Protein AF-A0A5R8MBC3-F1 (afdb_monomer_lite)

pLDDT: mean 91.67, std 9.75, range [39.19, 98.38]

Foldseek 3Di:
DVVVVVLVVCVVVVQWDADPPSQWIKGWDDDDPPGDPQQTKIKTKDFDADPVRDGFKMKIKIFRPNDDPPDPCRWVVNCVVVVQVVCCVVPPDDHWDWAADPPDRFTWTWDDDPQWIKIFGGDPDRGITIIMIGRNVVVVVVVD

Organism: NCBI:txid1882343

Structure (mmCIF, N/CA/C/O backbone):
data_AF-A0A5R8MBC3-F1
#
_entry.id   AF-A0A5R8MBC3-F1
#
loop_
_atom_site.group_PDB
_atom_site.id
_atom_site.type_symbol
_atom_site.label_atom_id
_atom_site.label_alt_id
_atom_site.label_comp_id
_atom_site.label_asym_id
_atom_site.label_entity_id
_atom_site.label_seq_id
_atom_site.pdbx_PDB_ins_code
_atom_site.Cartn_x
_atom_site.Cartn_y
_atom_site.Cartn_z
_atom_site.occupancy
_atom_site.B_iso_or_equiv
_atom_site.auth_seq_id
_atom_site.auth_comp_id
_atom_site.auth_asym_id
_atom_site.auth_atom_id
_atom_site.pdbx_PDB_model_num
ATOM 1 N N . MET A 1 1 ? -5.988 7.153 17.539 1.00 66.88 1 MET A N 1
ATOM 2 C CA . MET A 1 1 ? -4.612 7.537 17.950 1.00 66.88 1 MET A CA 1
ATOM 3 C C . MET A 1 1 ? -3.593 6.440 17.654 1.00 66.88 1 MET A C 1
ATOM 5 O O . MET A 1 1 ? -2.503 6.774 17.215 1.00 66.88 1 MET A O 1
ATOM 9 N N . GLU A 1 2 ? -3.948 5.157 17.798 1.00 89.81 2 GLU A N 1
ATOM 10 C CA . GLU A 1 2 ? -3.030 4.020 17.593 1.00 89.81 2 GLU A CA 1
ATOM 11 C C . GLU A 1 2 ? -2.313 3.999 16.234 1.00 89.81 2 GLU A C 1
ATOM 13 O O . GLU A 1 2 ? -1.104 3.792 16.204 1.00 89.81 2 GLU A O 1
ATOM 18 N N . PHE A 1 3 ? -3.008 4.290 15.126 1.00 92.06 3 PHE A N 1
ATOM 19 C CA . PHE A 1 3 ? -2.391 4.375 13.793 1.00 92.06 3 PHE A CA 1
ATOM 20 C C . PHE A 1 3 ? -1.219 5.367 13.750 1.00 92.06 3 PHE A C 1
ATOM 22 O O . PHE A 1 3 ? -0.113 5.012 13.345 1.00 92.06 3 PHE A O 1
ATOM 29 N N . PHE A 1 4 ? -1.438 6.602 14.210 1.00 91.62 4 PHE A N 1
ATOM 30 C CA . PHE A 1 4 ? -0.410 7.644 14.202 1.00 91.62 4 PHE A CA 1
ATOM 31 C C . PHE A 1 4 ? 0.749 7.296 15.139 1.00 91.62 4 PHE A C 1
ATOM 33 O O . PHE A 1 4 ? 1.906 7.466 14.765 1.00 91.62 4 PHE A O 1
ATOM 40 N N . SER A 1 5 ? 0.459 6.742 16.321 1.00 94.56 5 SER A N 1
ATOM 41 C CA . SER A 1 5 ? 1.489 6.272 17.254 1.00 94.56 5 SER A CA 1
ATOM 42 C C . SER A 1 5 ? 2.326 5.130 16.668 1.00 94.56 5 SER A C 1
ATOM 44 O O . SER A 1 5 ? 3.547 5.121 16.825 1.00 94.56 5 SER A O 1
ATOM 46 N N . ALA A 1 6 ? 1.698 4.190 15.956 1.00 95.44 6 ALA A N 1
ATOM 47 C CA . ALA A 1 6 ? 2.397 3.113 15.265 1.00 95.44 6 ALA A CA 1
ATOM 48 C C . ALA A 1 6 ? 3.301 3.661 14.149 1.00 95.44 6 ALA A C 1
ATOM 50 O O . ALA A 1 6 ? 4.479 3.311 14.090 1.00 95.44 6 ALA A O 1
ATOM 51 N N . CYS A 1 7 ? 2.790 4.576 13.320 1.00 95.56 7 CYS A N 1
ATOM 52 C CA . CYS A 1 7 ? 3.568 5.212 12.254 1.00 95.56 7 CYS A CA 1
ATOM 53 C C . CYS A 1 7 ? 4.750 6.017 12.808 1.00 95.56 7 CYS A C 1
ATOM 55 O O . CYS A 1 7 ? 5.855 5.925 12.280 1.00 95.56 7 CYS A O 1
ATOM 57 N N . TRP A 1 8 ? 4.548 6.740 13.912 1.00 94.94 8 TRP A N 1
ATOM 58 C CA . TRP A 1 8 ? 5.609 7.464 14.610 1.00 94.94 8 TRP A CA 1
ATOM 59 C C . TRP A 1 8 ? 6.721 6.528 15.091 1.00 94.94 8 TRP A C 1
ATOM 61 O O . TRP A 1 8 ? 7.897 6.774 14.831 1.00 94.94 8 TRP A O 1
ATOM 71 N N . LYS A 1 9 ? 6.362 5.406 15.726 1.00 97.50 9 LYS A N 1
ATOM 72 C CA . LYS A 1 9 ? 7.336 4.404 16.180 1.00 97.50 9 LYS A CA 1
ATOM 73 C C . LYS A 1 9 ? 8.127 3.807 15.013 1.00 97.50 9 LYS A C 1
ATOM 75 O O . LYS A 1 9 ? 9.345 3.687 15.102 1.00 97.50 9 LYS A O 1
ATOM 80 N N . LEU A 1 10 ? 7.455 3.466 13.913 1.00 97.06 10 LEU A N 1
ATOM 81 C CA . LEU A 1 10 ? 8.112 2.954 12.706 1.00 97.06 10 LEU A CA 1
ATOM 82 C C . LEU A 1 10 ? 9.042 4.000 12.076 1.00 97.06 10 LEU A C 1
ATOM 84 O O . LEU A 1 10 ? 10.103 3.651 11.558 1.00 97.06 10 LEU A O 1
ATOM 88 N N . ASN A 1 11 ? 8.671 5.280 12.133 1.00 96.94 11 ASN A N 1
ATOM 89 C CA . ASN A 1 11 ? 9.508 6.366 11.639 1.00 96.94 11 ASN A CA 1
ATOM 90 C C . ASN A 1 11 ? 10.765 6.554 12.498 1.00 96.94 11 ASN A C 1
ATOM 92 O O . ASN A 1 11 ? 11.855 6.667 11.944 1.00 96.94 11 ASN A O 1
ATOM 96 N N . GLN A 1 12 ? 10.648 6.480 13.829 1.00 97.31 12 GLN A N 1
ATOM 97 C CA . GLN A 1 12 ? 11.805 6.491 14.736 1.00 97.31 12 GLN A CA 1
ATOM 98 C C . GLN A 1 12 ? 12.773 5.325 14.481 1.00 97.31 12 GLN A C 1
ATOM 100 O O . GLN A 1 12 ? 13.972 5.457 14.704 1.00 97.31 12 GLN A O 1
ATOM 105 N N . GLN A 1 13 ? 12.265 4.192 13.990 1.00 97.62 13 GLN A N 1
ATOM 106 C CA . GLN A 1 13 ? 13.066 3.030 13.592 1.00 97.62 13 GLN A CA 1
ATOM 107 C C . GLN A 1 13 ? 13.667 3.153 12.181 1.00 97.62 13 GLN A C 1
ATOM 109 O O . GLN A 1 13 ? 14.365 2.245 11.737 1.00 97.62 13 GLN A O 1
ATOM 114 N N . GLY A 1 14 ? 13.378 4.235 11.449 1.00 96.19 14 GLY A N 1
ATOM 115 C CA . GLY A 1 14 ? 13.819 4.428 10.065 1.00 96.19 14 GLY A CA 1
ATOM 116 C C . GLY A 1 14 ? 13.117 3.525 9.045 1.00 96.19 14 GLY A C 1
ATOM 117 O O . GLY A 1 14 ? 13.537 3.475 7.892 1.00 96.19 14 GLY A O 1
ATOM 118 N N . LEU A 1 15 ? 12.054 2.815 9.441 1.00 96.62 15 LEU A N 1
ATOM 119 C CA . LEU A 1 15 ? 11.338 1.884 8.564 1.00 96.62 15 LEU A CA 1
ATOM 120 C C . LEU A 1 15 ? 10.383 2.606 7.617 1.00 96.62 15 LEU A C 1
ATOM 122 O O . LEU A 1 15 ? 10.192 2.172 6.487 1.00 96.62 15 LEU A O 1
ATOM 126 N N . VAL A 1 16 ? 9.789 3.710 8.066 1.00 97.44 16 VAL A N 1
ATOM 127 C CA . VAL A 1 16 ? 8.892 4.546 7.258 1.00 97.44 16 VAL A CA 1
ATOM 128 C C . VAL A 1 16 ? 9.291 6.012 7.354 1.00 97.44 16 VAL A C 1
ATOM 130 O O . VAL A 1 16 ? 10.066 6.416 8.219 1.00 97.44 16 VAL A O 1
ATOM 133 N N . SER A 1 17 ? 8.744 6.833 6.467 1.00 96.50 17 SER A N 1
ATOM 134 C CA . SER A 1 17 ? 8.969 8.279 6.423 1.00 96.50 17 SER A CA 1
ATOM 135 C C . SER A 1 17 ? 7.69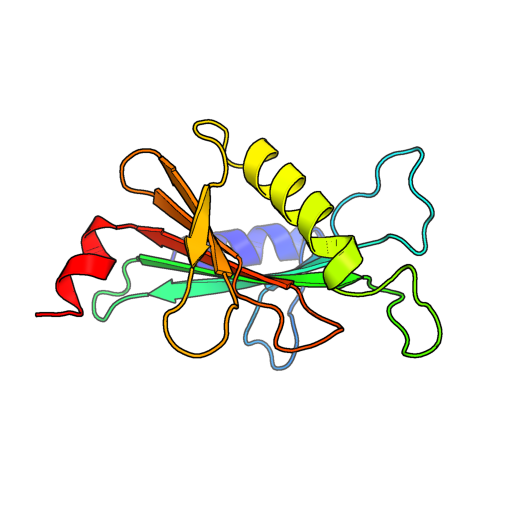6 9.005 5.999 1.00 96.50 17 SER A C 1
ATOM 137 O O . SER A 1 17 ? 6.707 8.364 5.648 1.00 96.50 17 SER A O 1
ATOM 139 N N . ASN A 1 18 ? 7.702 10.336 6.018 1.00 94.50 18 ASN A N 1
ATOM 140 C CA . ASN A 1 18 ? 6.572 11.101 5.499 1.00 94.50 18 ASN A CA 1
ATOM 141 C C . ASN A 1 18 ? 6.487 10.974 3.970 1.00 94.50 18 ASN A C 1
ATOM 143 O O . ASN A 1 18 ? 7.497 11.022 3.256 1.00 94.50 18 ASN A O 1
ATOM 147 N N . GLY A 1 19 ? 5.267 10.783 3.479 1.00 92.75 19 GLY A N 1
ATOM 148 C CA . GLY A 1 19 ? 4.923 10.875 2.069 1.00 92.75 19 GLY A CA 1
ATOM 149 C C . GLY A 1 19 ? 4.766 12.327 1.599 1.00 92.75 19 GLY A C 1
ATOM 150 O O . GLY A 1 19 ? 4.978 13.267 2.372 1.00 92.75 19 GLY A O 1
ATOM 151 N N . PRO A 1 20 ? 4.408 12.530 0.320 1.00 90.00 20 PRO A N 1
ATOM 152 C CA . PRO A 1 20 ? 4.171 13.857 -0.240 1.00 90.00 20 PRO A CA 1
ATOM 153 C C . PRO A 1 20 ? 3.162 14.658 0.591 1.00 90.00 20 PRO A C 1
ATOM 155 O O . PRO A 1 20 ? 2.173 14.106 1.068 1.00 90.00 20 PRO A O 1
ATOM 158 N N . GLN A 1 21 ? 3.441 15.952 0.776 1.00 86.88 21 GLN A N 1
ATOM 159 C CA . GLN A 1 21 ? 2.590 16.907 1.507 1.00 86.88 21 GLN A CA 1
ATOM 160 C C . GLN A 1 21 ? 2.241 16.503 2.958 1.00 86.88 21 GLN A C 1
ATOM 162 O O . GLN A 1 21 ? 1.381 17.118 3.575 1.00 86.88 21 GLN A O 1
ATOM 167 N N . ASN A 1 22 ? 2.938 15.512 3.535 1.00 80.31 22 ASN A N 1
ATOM 168 C CA . ASN A 1 22 ? 2.635 14.918 4.845 1.00 80.31 22 ASN A CA 1
ATOM 169 C C . ASN A 1 22 ? 1.219 14.315 4.959 1.00 80.31 22 ASN A C 1
ATOM 171 O O . ASN A 1 22 ? 0.710 14.141 6.064 1.00 80.31 22 ASN A O 1
ATOM 175 N N . GLU A 1 23 ? 0.595 13.957 3.835 1.00 89.00 23 GLU A N 1
ATOM 176 C CA . GLU A 1 23 ? -0.760 13.378 3.803 1.00 89.00 23 GLU A CA 1
ATOM 177 C C . GLU A 1 23 ? -0.761 11.846 3.905 1.00 89.00 23 GLU A C 1
ATOM 179 O O . GLU A 1 23 ? -1.798 11.215 4.094 1.00 89.00 23 GLU A O 1
ATOM 184 N N . SER A 1 24 ? 0.410 11.225 3.768 1.00 95.44 24 SER A N 1
ATOM 185 C CA . SER A 1 24 ? 0.575 9.773 3.775 1.00 95.44 24 SER A CA 1
ATOM 186 C C . SER A 1 24 ? 1.879 9.361 4.444 1.00 95.44 24 SER A C 1
ATOM 188 O O . SER A 1 24 ? 2.798 10.161 4.635 1.00 95.44 24 SER A O 1
ATOM 190 N N . VAL A 1 25 ? 1.968 8.079 4.778 1.00 97.69 25 VAL A N 1
ATOM 191 C CA . VAL A 1 25 ? 3.192 7.437 5.243 1.00 97.69 25 VAL A CA 1
ATOM 192 C C . VAL A 1 25 ? 3.834 6.710 4.072 1.00 97.69 25 VAL A C 1
ATOM 194 O O . VAL A 1 25 ? 3.177 5.947 3.368 1.00 97.69 25 VAL A O 1
ATOM 197 N N . LYS A 1 26 ? 5.127 6.946 3.868 1.00 98.00 26 LYS A N 1
ATOM 198 C CA . LYS A 1 26 ? 5.937 6.334 2.819 1.00 98.00 26 LYS A CA 1
ATOM 199 C C . LYS A 1 26 ? 6.740 5.164 3.368 1.00 98.00 26 LYS A C 1
ATOM 201 O O . LYS A 1 26 ? 7.554 5.333 4.279 1.00 98.00 26 LYS A O 1
ATOM 206 N N . TYR A 1 27 ? 6.574 4.009 2.741 1.00 97.38 27 TYR A N 1
ATOM 207 C CA . TYR A 1 27 ? 7.316 2.787 3.006 1.00 97.38 27 TYR A CA 1
ATOM 208 C C . TYR A 1 27 ? 7.974 2.276 1.721 1.00 97.38 27 TYR A C 1
ATOM 210 O O . TYR A 1 27 ? 7.317 2.156 0.690 1.00 97.38 27 TYR A O 1
ATOM 218 N N . LYS A 1 28 ? 9.273 1.975 1.770 1.00 95.62 28 LYS A N 1
ATOM 219 C CA . LYS A 1 28 ? 9.972 1.293 0.674 1.00 95.62 28 LYS A CA 1
ATOM 220 C C . LYS A 1 28 ? 9.841 -0.207 0.886 1.00 95.62 28 LYS A C 1
ATOM 222 O O . LYS A 1 28 ? 10.309 -0.719 1.903 1.00 95.62 28 LYS A O 1
ATOM 227 N N . LEU A 1 29 ? 9.181 -0.900 -0.038 1.00 93.50 29 LEU A N 1
ATOM 228 C CA . LEU A 1 29 ? 9.007 -2.342 0.080 1.00 93.50 29 LEU A CA 1
ATOM 229 C C . LEU A 1 29 ? 10.368 -3.037 -0.049 1.00 93.50 29 LEU A C 1
ATOM 231 O O . LEU A 1 29 ? 11.130 -2.703 -0.959 1.00 93.50 29 LEU A O 1
ATOM 235 N N . PRO A 1 30 ? 10.679 -4.016 0.819 1.00 88.81 30 PRO A N 1
ATOM 236 C CA . PRO A 1 30 ? 11.906 -4.784 0.700 1.00 88.81 30 PRO A CA 1
ATOM 237 C C . PRO A 1 30 ? 11.975 -5.491 -0.653 1.00 88.81 30 PRO A C 1
ATOM 239 O O . PRO A 1 30 ? 11.032 -6.181 -1.056 1.00 88.81 30 PRO A O 1
ATOM 242 N N . LEU A 1 31 ? 13.113 -5.352 -1.327 1.00 85.38 31 LEU A N 1
ATOM 243 C CA . LEU A 1 31 ? 13.416 -6.125 -2.522 1.00 85.38 31 LEU A CA 1
ATOM 244 C C . LEU A 1 31 ? 13.576 -7.603 -2.156 1.00 85.38 31 LEU A C 1
ATOM 246 O O . LEU A 1 31 ? 14.119 -7.952 -1.104 1.00 85.38 31 LEU A O 1
ATOM 250 N N . ARG A 1 32 ? 13.117 -8.490 -3.043 1.00 80.06 32 ARG A N 1
ATOM 251 C CA . ARG A 1 32 ? 13.538 -9.896 -2.973 1.00 80.06 32 ARG A CA 1
ATOM 252 C C . ARG A 1 32 ? 15.032 -9.954 -3.330 1.00 80.06 32 ARG A C 1
ATOM 254 O O . ARG A 1 32 ? 15.454 -9.131 -4.136 1.00 80.06 32 ARG A O 1
ATOM 261 N N . PRO A 1 33 ? 15.810 -10.914 -2.801 1.00 80.19 33 PRO A N 1
ATOM 262 C CA . PRO A 1 33 ? 17.245 -11.005 -3.095 1.00 80.19 33 PRO A CA 1
ATOM 263 C C . PRO A 1 33 ? 17.575 -10.998 -4.595 1.00 80.19 33 PRO A C 1
ATOM 265 O O . PRO A 1 33 ? 18.534 -10.364 -5.009 1.00 80.19 33 PRO A O 1
ATOM 268 N N . GLU A 1 34 ? 16.726 -11.643 -5.399 1.00 84.94 34 GLU A N 1
ATOM 269 C CA . GLU A 1 34 ? 16.883 -11.772 -6.855 1.00 84.94 34 GLU A CA 1
ATOM 270 C C . GLU A 1 34 ? 16.266 -10.605 -7.653 1.00 84.94 34 GLU A C 1
ATOM 272 O O . GLU A 1 34 ? 16.287 -10.610 -8.882 1.00 84.94 34 GLU A O 1
ATOM 277 N N . ALA A 1 35 ? 15.615 -9.646 -6.985 1.00 82.19 35 ALA A N 1
ATOM 278 C CA . ALA A 1 35 ? 14.905 -8.568 -7.663 1.00 82.19 35 ALA A CA 1
ATOM 279 C C . ALA A 1 35 ? 15.887 -7.457 -8.078 1.00 82.19 35 ALA A C 1
ATOM 281 O O . ALA A 1 35 ? 16.660 -6.994 -7.234 1.00 82.19 35 ALA A O 1
ATOM 282 N N . PRO A 1 36 ? 15.836 -6.975 -9.334 1.00 85.12 36 PRO A N 1
ATOM 283 C CA . PRO A 1 36 ? 16.646 -5.841 -9.764 1.00 85.12 36 PRO A CA 1
ATOM 284 C C . PRO A 1 36 ? 16.368 -4.599 -8.910 1.00 85.12 36 PRO A C 1
ATOM 286 O O . PRO A 1 36 ? 15.228 -4.365 -8.500 1.00 85.12 36 PRO A O 1
ATOM 289 N N . MET A 1 37 ? 17.383 -3.776 -8.650 1.00 82.44 37 MET A N 1
ATOM 290 C CA . MET A 1 37 ? 17.251 -2.624 -7.748 1.00 82.44 37 MET A CA 1
ATOM 291 C C . MET A 1 37 ? 16.258 -1.575 -8.274 1.00 82.44 37 MET A C 1
ATOM 293 O O . MET A 1 37 ? 15.546 -0.934 -7.505 1.00 82.44 37 MET A O 1
ATOM 297 N N . GLU A 1 38 ? 16.149 -1.449 -9.593 1.00 84.94 38 GLU A N 1
ATOM 298 C CA . GLU A 1 38 ? 15.181 -0.608 -10.296 1.00 84.94 38 GLU A CA 1
ATOM 299 C C . GLU A 1 38 ? 13.723 -1.047 -10.091 1.00 84.94 38 GLU A C 1
ATOM 301 O O . GLU A 1 38 ? 12.807 -0.251 -10.294 1.00 84.94 38 GLU A O 1
ATOM 306 N N . SER A 1 39 ? 13.498 -2.285 -9.643 1.00 88.00 39 SER A N 1
ATOM 307 C CA . SER A 1 39 ? 12.168 -2.797 -9.312 1.00 88.00 39 SER A CA 1
ATOM 308 C C . SER A 1 39 ? 11.722 -2.452 -7.885 1.00 88.00 39 SER A C 1
ATOM 310 O O . SER A 1 39 ? 10.690 -2.953 -7.439 1.00 88.00 39 SER A O 1
ATOM 312 N N . GLU A 1 40 ? 12.463 -1.596 -7.163 1.00 94.50 40 GLU A N 1
ATOM 313 C CA . GLU A 1 40 ? 12.053 -1.099 -5.844 1.00 94.50 40 GLU A CA 1
ATOM 314 C C . GLU A 1 40 ? 10.663 -0.459 -5.941 1.00 94.50 40 GLU A C 1
ATOM 316 O O . GLU A 1 40 ? 10.394 0.357 -6.824 1.00 94.50 40 GLU A O 1
ATOM 321 N N . ILE A 1 41 ? 9.774 -0.834 -5.023 1.00 96.69 41 ILE A N 1
ATOM 322 C CA . ILE A 1 41 ? 8.408 -0.320 -4.960 1.00 96.69 41 ILE A CA 1
ATOM 323 C C . ILE A 1 41 ? 8.294 0.592 -3.749 1.00 96.69 41 ILE A C 1
ATOM 325 O O . ILE A 1 41 ? 8.606 0.206 -2.620 1.00 96.69 41 ILE A O 1
ATOM 329 N N . THR A 1 42 ? 7.776 1.790 -3.980 1.00 97.50 42 THR A N 1
ATOM 330 C CA . THR A 1 42 ? 7.322 2.671 -2.913 1.00 97.50 42 THR A CA 1
ATOM 331 C C . THR A 1 42 ? 5.829 2.452 -2.679 1.00 97.50 42 THR A C 1
ATOM 333 O O . THR A 1 42 ? 5.030 2.459 -3.615 1.00 97.50 42 THR A O 1
ATOM 336 N N . LEU A 1 43 ? 5.463 2.270 -1.411 1.00 98.12 43 LEU A N 1
ATOM 337 C CA . LEU A 1 43 ? 4.096 2.279 -0.908 1.00 98.12 43 LEU A CA 1
ATOM 338 C C . LEU A 1 43 ? 3.840 3.596 -0.169 1.00 98.12 43 LEU A C 1
ATOM 340 O O . LEU A 1 43 ? 4.562 3.935 0.769 1.00 98.12 43 LEU A O 1
ATOM 344 N N . LEU A 1 44 ? 2.777 4.300 -0.546 1.00 98.25 44 LEU A N 1
ATOM 345 C CA . LEU A 1 44 ? 2.155 5.332 0.278 1.00 98.25 44 LEU A CA 1
ATOM 346 C C . LEU A 1 44 ? 0.877 4.778 0.897 1.00 98.25 44 LEU A C 1
ATOM 348 O O . LEU A 1 44 ? 0.076 4.167 0.192 1.00 98.25 44 LEU A O 1
ATOM 352 N N . PHE A 1 45 ? 0.669 5.007 2.191 1.00 97.88 45 PHE A N 1
ATOM 353 C CA . PHE A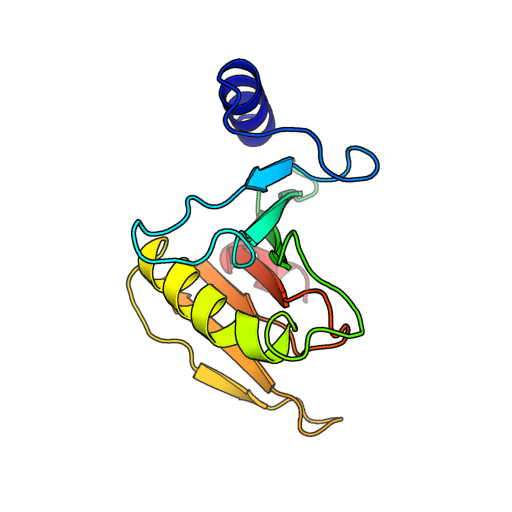 1 45 ? -0.563 4.611 2.864 1.00 97.88 45 PHE A CA 1
ATOM 354 C C . PHE A 1 45 ? -1.086 5.683 3.818 1.00 97.88 45 PHE A C 1
ATOM 356 O O . PHE A 1 45 ? -0.313 6.400 4.457 1.00 97.88 45 PHE A O 1
ATOM 363 N N . ALA A 1 46 ? -2.408 5.778 3.921 1.00 96.56 46 ALA A N 1
ATOM 364 C CA . ALA A 1 46 ? -3.098 6.690 4.825 1.00 96.56 46 ALA A CA 1
ATOM 365 C C . ALA A 1 46 ? -4.334 6.008 5.418 1.00 96.56 46 ALA A C 1
ATOM 367 O O . ALA A 1 46 ? -5.082 5.341 4.704 1.00 96.56 46 ALA A O 1
ATOM 368 N N . GLY A 1 47 ? -4.544 6.158 6.728 1.00 95.06 47 GLY A N 1
ATOM 369 C CA . GLY A 1 47 ? -5.736 5.633 7.388 1.00 95.06 47 GLY A CA 1
ATOM 370 C C . GLY A 1 47 ? -6.963 6.506 7.131 1.00 95.06 47 GLY A C 1
ATOM 371 O O . GLY A 1 47 ? -6.878 7.730 7.200 1.00 95.06 47 GLY A O 1
ATOM 372 N N . ASN A 1 48 ? -8.106 5.876 6.873 1.00 94.38 48 ASN A N 1
ATOM 373 C CA . ASN A 1 48 ? -9.405 6.538 6.823 1.00 94.38 48 ASN A CA 1
ATOM 374 C C . ASN A 1 48 ? -10.086 6.412 8.186 1.00 94.38 48 ASN A C 1
ATOM 376 O O . ASN A 1 48 ? -10.104 5.326 8.768 1.00 94.38 48 ASN A O 1
ATOM 380 N N . PHE A 1 49 ? -10.650 7.512 8.681 1.00 93.12 49 PHE A N 1
ATOM 381 C CA . PHE A 1 49 ? -11.312 7.567 9.979 1.00 93.12 49 PHE A CA 1
ATOM 382 C C . PHE A 1 49 ? -12.715 8.148 9.828 1.00 93.12 49 PHE A C 1
ATOM 384 O O . PHE A 1 49 ? -12.895 9.126 9.105 1.00 93.12 49 PHE A O 1
ATOM 391 N N . ASN A 1 50 ? -13.687 7.564 10.524 1.00 91.31 50 ASN A N 1
ATOM 392 C CA . ASN A 1 50 ? -15.036 8.119 10.599 1.00 91.31 50 ASN A CA 1
ATOM 393 C C . ASN A 1 50 ? -15.098 9.320 11.568 1.00 91.31 50 ASN A C 1
ATOM 395 O O . ASN A 1 50 ? -14.108 9.691 12.207 1.00 91.31 50 ASN A O 1
ATOM 399 N N . ASN A 1 51 ? -16.290 9.902 11.722 1.00 90.94 51 ASN A N 1
ATOM 400 C CA . ASN A 1 51 ? -16.533 11.044 12.615 1.00 90.94 51 ASN A CA 1
ATOM 401 C C . ASN A 1 51 ? -16.203 10.749 14.091 1.00 90.94 51 ASN A C 1
ATOM 403 O O . ASN A 1 51 ? -15.826 11.651 14.839 1.00 90.94 51 ASN A O 1
ATOM 407 N N . GLU A 1 52 ? -16.280 9.482 14.501 1.00 91.75 52 GLU A N 1
ATOM 408 C CA . GLU A 1 52 ? -15.923 9.007 15.843 1.00 91.75 52 GLU A CA 1
ATOM 409 C C . GLU A 1 52 ? -14.420 8.713 15.994 1.00 91.75 52 GLU A C 1
ATOM 411 O O . GLU A 1 52 ? -13.965 8.266 17.047 1.00 91.75 52 GLU A O 1
ATOM 416 N N . LYS A 1 53 ? -13.620 8.998 14.958 1.00 91.12 53 LYS A N 1
ATOM 417 C CA . LYS A 1 53 ? -12.172 8.745 14.888 1.00 91.12 53 LYS A CA 1
ATOM 418 C C . LYS A 1 53 ? -11.806 7.257 14.943 1.00 91.12 53 LYS A C 1
ATOM 420 O O . LYS A 1 53 ? -10.668 6.915 15.284 1.00 91.12 53 LYS A O 1
ATOM 425 N N . ILE A 1 54 ? -12.737 6.380 14.577 1.00 91.44 54 ILE A N 1
ATOM 426 C CA . ILE A 1 54 ? -12.498 4.951 14.374 1.00 91.44 54 ILE A CA 1
ATOM 427 C C . ILE A 1 54 ? -11.905 4.767 12.982 1.00 91.44 54 ILE A C 1
ATOM 429 O O . ILE A 1 54 ? -12.409 5.332 12.014 1.00 91.44 54 ILE A O 1
ATOM 433 N N . MET A 1 55 ? -10.830 3.984 12.879 1.00 93.19 55 MET A N 1
ATOM 434 C CA . MET A 1 55 ? -10.223 3.662 11.589 1.00 93.19 55 MET A CA 1
ATOM 435 C C . MET A 1 55 ? -11.118 2.673 10.838 1.00 93.19 55 MET A C 1
ATOM 437 O O . MET A 1 55 ? -11.280 1.536 11.276 1.00 93.19 55 MET A O 1
ATOM 441 N N . THR A 1 56 ? -11.693 3.102 9.720 1.00 95.06 56 THR A N 1
ATOM 442 C CA . THR A 1 56 ? -12.642 2.311 8.917 1.00 95.06 56 THR A CA 1
ATOM 443 C C . THR A 1 56 ? -12.015 1.741 7.652 1.00 95.06 56 THR A C 1
ATOM 445 O O . THR A 1 56 ? -12.581 0.853 7.016 1.00 95.06 56 THR A O 1
ATOM 448 N N . GLY A 1 57 ? -10.825 2.214 7.292 1.00 95.88 57 GLY A N 1
ATOM 449 C CA . GLY A 1 57 ? -10.122 1.747 6.113 1.00 95.88 57 GLY A CA 1
ATOM 450 C C . GLY A 1 57 ? -8.737 2.353 5.966 1.00 95.88 57 GLY A C 1
ATOM 451 O O . GLY A 1 57 ? -8.225 3.033 6.858 1.00 95.88 57 GLY A O 1
ATOM 452 N N . MET A 1 58 ? -8.120 2.077 4.827 1.00 96.56 58 MET A N 1
ATOM 453 C CA . MET A 1 58 ? -6.810 2.579 4.454 1.00 96.56 58 MET A CA 1
ATOM 454 C C . MET A 1 58 ? -6.720 2.726 2.939 1.00 96.56 58 MET A C 1
ATOM 456 O O . MET A 1 58 ? -7.018 1.782 2.203 1.00 96.56 58 MET A O 1
ATOM 460 N N . ASP A 1 59 ? -6.263 3.883 2.476 1.00 97.75 59 ASP A N 1
ATOM 461 C CA . ASP A 1 59 ? -5.916 4.101 1.076 1.00 97.75 59 ASP A CA 1
ATOM 462 C C . ASP A 1 59 ? -4.430 3.793 0.867 1.00 97.75 59 ASP A C 1
ATOM 464 O O . ASP A 1 59 ? -3.582 4.200 1.664 1.00 97.75 59 ASP A O 1
ATOM 468 N N . LEU A 1 60 ? -4.125 3.066 -0.208 1.00 98.38 60 LEU A N 1
ATOM 469 C CA . LEU A 1 60 ? -2.788 2.614 -0.579 1.00 98.38 60 LEU A CA 1
ATOM 470 C C . LEU A 1 60 ? -2.457 3.057 -2.008 1.00 98.38 60 LEU A C 1
ATOM 472 O O . LEU A 1 60 ? -3.287 2.953 -2.915 1.00 98.38 60 LEU A O 1
ATOM 476 N N . GLN A 1 61 ? -1.216 3.476 -2.232 1.00 98.31 61 GLN A N 1
ATOM 477 C CA . GLN A 1 61 ? -0.673 3.751 -3.559 1.00 98.31 61 GLN A CA 1
ATOM 478 C C . GLN A 1 61 ? 0.678 3.068 -3.715 1.00 98.31 61 GLN A C 1
ATOM 480 O O . GLN A 1 61 ? 1.586 3.299 -2.920 1.00 98.31 61 GLN A O 1
ATOM 485 N N . PHE A 1 62 ? 0.814 2.251 -4.753 1.00 98.25 62 PHE A N 1
ATOM 486 C CA . PHE A 1 62 ? 2.053 1.562 -5.092 1.00 98.25 62 PHE A CA 1
ATOM 487 C C . PHE A 1 62 ? 2.598 2.108 -6.405 1.00 98.25 62 PHE A C 1
ATOM 489 O O . PHE A 1 62 ? 1.845 2.258 -7.367 1.00 98.25 62 PHE A O 1
ATOM 496 N N . PHE A 1 63 ? 3.900 2.356 -6.465 1.00 97.44 63 PHE A N 1
ATOM 497 C CA . PHE A 1 63 ? 4.590 2.721 -7.701 1.00 97.44 63 PHE A CA 1
ATOM 498 C C . PHE A 1 63 ? 6.048 2.269 -7.654 1.00 97.44 63 PHE A C 1
ATOM 500 O O . PHE A 1 63 ? 6.644 2.163 -6.579 1.00 97.44 63 PHE A O 1
ATOM 507 N N . TYR A 1 64 ? 6.636 2.012 -8.821 1.00 96.75 64 TYR A N 1
ATOM 508 C CA . TYR A 1 64 ? 8.071 1.760 -8.915 1.00 96.75 64 TYR A CA 1
ATOM 509 C C . TYR A 1 64 ? 8.845 3.036 -8.579 1.00 96.75 64 TYR A C 1
ATOM 511 O O . TYR A 1 64 ? 8.582 4.091 -9.155 1.00 96.75 64 TYR A O 1
ATOM 519 N N . THR A 1 65 ? 9.823 2.954 -7.676 1.00 94.44 65 THR A N 1
ATOM 520 C CA . THR A 1 65 ? 10.657 4.104 -7.295 1.00 94.44 65 THR A CA 1
ATOM 521 C C . THR A 1 65 ? 11.413 4.659 -8.504 1.00 94.44 65 THR A C 1
ATOM 523 O O . THR A 1 65 ? 11.542 5.872 -8.644 1.00 94.44 65 THR A O 1
ATOM 526 N N . ALA A 1 66 ? 11.878 3.782 -9.400 1.00 93.44 66 ALA A N 1
ATOM 527 C CA . ALA A 1 66 ? 12.593 4.153 -10.620 1.00 93.44 66 ALA A CA 1
ATOM 528 C C . ALA A 1 66 ? 11.667 4.369 -11.836 1.00 93.44 66 ALA A C 1
ATOM 530 O O . ALA A 1 66 ? 12.122 4.286 -12.979 1.00 93.44 66 ALA A O 1
ATOM 531 N N . TRP A 1 67 ? 10.368 4.616 -11.616 1.00 94.31 67 TRP A N 1
ATOM 532 C CA . TRP A 1 67 ? 9.420 4.865 -12.702 1.00 94.31 67 TRP A CA 1
ATOM 533 C C . TRP A 1 67 ? 9.892 6.001 -13.626 1.00 94.31 67 TRP A C 1
ATOM 535 O O . TRP A 1 67 ? 10.400 7.032 -13.182 1.00 94.31 67 TRP A O 1
ATOM 545 N N . SER A 1 68 ? 9.677 5.822 -14.931 1.00 91.25 68 SER A N 1
ATOM 546 C CA . SER A 1 68 ? 9.918 6.836 -15.958 1.00 91.25 68 SER A CA 1
ATOM 547 C C . SER A 1 68 ? 9.054 6.566 -17.189 1.00 91.25 68 SER A C 1
ATOM 549 O O . SER A 1 68 ? 8.744 5.415 -17.495 1.00 91.25 68 SER A O 1
ATOM 551 N N . ILE A 1 69 ? 8.728 7.612 -17.955 1.00 90.62 69 ILE A N 1
ATOM 552 C CA . ILE A 1 69 ? 7.944 7.511 -19.203 1.00 90.62 69 ILE A CA 1
ATOM 553 C C . ILE A 1 69 ? 8.598 6.607 -20.267 1.00 90.62 69 ILE A C 1
ATOM 555 O O . ILE A 1 69 ? 7.908 6.041 -21.124 1.00 90.62 69 ILE A O 1
ATOM 559 N N . TRP A 1 70 ? 9.925 6.455 -20.204 1.00 92.31 70 TRP A N 1
ATOM 560 C CA . TRP A 1 70 ? 10.722 5.689 -21.165 1.00 92.31 70 TRP A CA 1
ATOM 561 C C . TRP A 1 70 ? 10.831 4.203 -20.813 1.00 92.31 70 TRP A C 1
ATOM 563 O O . TRP A 1 70 ? 11.076 3.386 -21.697 1.00 92.31 70 TRP A O 1
ATOM 573 N N . ASN A 1 71 ? 10.634 3.834 -19.544 1.00 89.81 71 ASN A N 1
ATOM 574 C CA . ASN A 1 71 ? 10.789 2.454 -19.098 1.00 89.81 71 ASN A CA 1
ATOM 575 C C . ASN A 1 71 ? 9.436 1.737 -19.097 1.00 89.81 71 ASN A C 1
ATOM 577 O O . ASN A 1 71 ? 8.634 1.905 -18.181 1.00 89.81 71 ASN A O 1
ATOM 581 N N . LYS A 1 72 ? 9.176 0.925 -20.125 1.00 90.56 72 LYS A N 1
ATOM 582 C CA . LYS A 1 72 ? 7.902 0.203 -20.277 1.00 90.56 72 LYS A CA 1
ATOM 583 C C . LYS A 1 72 ? 7.721 -0.964 -19.301 1.00 90.56 72 LYS A C 1
ATOM 585 O O . LYS A 1 72 ? 6.588 -1.396 -19.105 1.00 90.56 72 LYS A O 1
ATOM 590 N N . GLU A 1 73 ? 8.792 -1.429 -18.663 1.00 91.94 73 GLU A N 1
ATOM 591 C CA . GLU A 1 73 ? 8.724 -2.504 -17.666 1.00 91.94 73 GLU A CA 1
ATOM 592 C C . GLU A 1 73 ? 8.360 -1.988 -16.271 1.00 91.94 73 GLU A C 1
ATOM 594 O O . GLU A 1 73 ? 7.780 -2.717 -15.470 1.00 91.94 73 GLU A O 1
ATOM 599 N N . LEU A 1 74 ? 8.620 -0.709 -15.996 1.00 93.81 74 LEU A N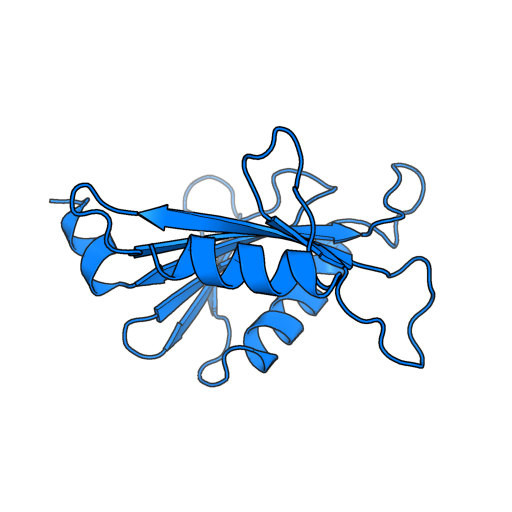 1
ATOM 600 C CA . LEU A 1 74 ? 8.280 -0.067 -14.729 1.00 93.81 74 LEU A CA 1
ATOM 601 C C . LEU A 1 74 ? 7.022 0.786 -14.874 1.00 93.81 74 LEU A C 1
ATOM 603 O O . LEU A 1 74 ? 7.068 1.990 -14.663 1.00 93.81 74 LEU A O 1
ATOM 607 N N . GLN A 1 75 ? 5.904 0.169 -15.253 1.00 95.38 75 GLN A N 1
ATOM 608 C CA . GLN A 1 75 ? 4.601 0.829 -15.415 1.00 95.38 75 GLN A CA 1
ATOM 609 C C . GLN A 1 75 ? 3.537 0.174 -14.524 1.00 95.38 75 GLN A C 1
ATOM 611 O O . GLN A 1 75 ? 3.665 -0.989 -14.130 1.00 95.38 75 GLN A O 1
ATOM 616 N N . ALA A 1 76 ? 2.463 0.900 -14.209 1.00 95.75 76 ALA A N 1
ATOM 617 C CA . ALA A 1 76 ? 1.425 0.451 -13.282 1.00 95.75 76 ALA A CA 1
ATOM 618 C C . ALA A 1 76 ? 0.776 -0.875 -13.709 1.00 95.75 76 ALA A C 1
ATOM 620 O O . ALA A 1 76 ? 0.546 -1.747 -12.875 1.00 95.75 76 ALA A O 1
ATOM 621 N N . ASN A 1 77 ? 0.560 -1.090 -15.009 1.00 95.06 77 ASN A N 1
ATOM 622 C CA . ASN A 1 77 ? 0.021 -2.347 -15.539 1.00 95.06 77 ASN A CA 1
ATOM 623 C C . ASN A 1 77 ? 0.914 -3.568 -15.258 1.00 95.06 77 ASN A C 1
ATOM 625 O O . ASN A 1 77 ? 0.393 -4.666 -15.066 1.00 95.06 77 ASN A O 1
ATOM 629 N N . LYS A 1 78 ? 2.239 -3.386 -15.197 1.00 95.31 78 LYS A N 1
ATOM 630 C CA . LYS A 1 78 ? 3.199 -4.426 -14.792 1.00 95.31 78 LYS A CA 1
ATOM 631 C C . LYS A 1 78 ? 3.221 -4.626 -13.277 1.00 95.31 78 LYS A C 1
ATOM 633 O O . LYS A 1 78 ? 3.457 -5.736 -12.806 1.00 95.31 78 LYS A O 1
ATOM 638 N N . LEU A 1 79 ? 2.913 -3.572 -12.525 1.00 96.06 79 LEU A N 1
ATOM 639 C CA . LEU A 1 79 ? 2.911 -3.575 -11.066 1.00 96.06 79 LEU A CA 1
ATOM 640 C C . LEU A 1 79 ? 1.668 -4.246 -10.458 1.00 96.06 79 LEU A C 1
ATOM 642 O O . LEU A 1 79 ? 1.772 -4.843 -9.388 1.00 96.06 79 LEU A O 1
ATOM 646 N N . VAL A 1 80 ? 0.507 -4.204 -11.127 1.00 97.19 80 VAL A N 1
ATOM 647 C CA . VAL A 1 80 ? -0.751 -4.819 -10.643 1.00 97.19 80 VAL A CA 1
ATOM 648 C C . VAL A 1 80 ? -0.579 -6.259 -10.128 1.00 97.19 80 VAL A C 1
ATOM 650 O O . VAL A 1 80 ? -0.945 -6.494 -8.975 1.00 97.19 80 VAL A O 1
ATOM 653 N N . PRO A 1 81 ? -0.020 -7.226 -10.887 1.00 95.69 81 PRO A N 1
ATOM 654 C CA . PRO A 1 81 ? 0.145 -8.595 -10.388 1.00 95.69 81 PRO A CA 1
ATOM 655 C C . PRO A 1 81 ? 1.048 -8.673 -9.147 1.00 95.69 81 PRO A C 1
ATOM 657 O O . PRO A 1 81 ? 0.750 -9.417 -8.215 1.00 95.69 81 PRO A O 1
ATOM 660 N N . VAL A 1 82 ? 2.099 -7.851 -9.071 1.00 94.62 82 VAL A N 1
ATOM 661 C CA . VAL A 1 82 ? 2.991 -7.799 -7.900 1.00 94.62 82 VAL A CA 1
ATOM 662 C C . VAL A 1 82 ? 2.255 -7.261 -6.670 1.00 94.62 82 VAL A C 1
ATOM 664 O O . VAL A 1 82 ? 2.435 -7.772 -5.561 1.00 94.62 82 VAL A O 1
ATOM 667 N N . VAL A 1 83 ? 1.397 -6.255 -6.852 1.00 96.75 83 VAL A N 1
ATOM 668 C CA . VAL A 1 83 ? 0.547 -5.706 -5.785 1.00 96.75 83 VAL A CA 1
ATOM 669 C C . VAL A 1 83 ? -0.480 -6.738 -5.327 1.00 96.75 83 VAL A C 1
ATOM 671 O O . VAL A 1 83 ? -0.650 -6.918 -4.122 1.00 96.75 83 VAL A O 1
ATOM 674 N N . MET A 1 84 ? -1.113 -7.469 -6.249 1.00 97.50 84 MET A N 1
ATOM 675 C CA . MET A 1 84 ? -2.027 -8.566 -5.910 1.00 97.50 84 MET A CA 1
ATOM 676 C C . MET A 1 84 ? -1.333 -9.630 -5.055 1.00 97.50 84 MET A C 1
ATOM 678 O O . MET A 1 84 ? -1.848 -9.991 -3.997 1.00 97.50 84 MET A O 1
ATOM 682 N N . ASP A 1 85 ? -0.149 -10.088 -5.464 1.00 95.38 85 ASP A N 1
ATOM 683 C CA . ASP A 1 85 ? 0.633 -11.076 -4.715 1.00 95.38 85 ASP A CA 1
ATOM 684 C C . ASP A 1 85 ? 1.047 -10.555 -3.335 1.00 95.38 85 ASP A C 1
ATOM 686 O O . 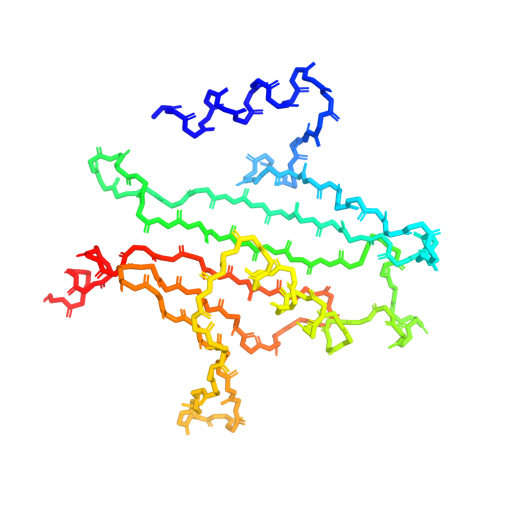ASP A 1 85 ? 0.963 -11.272 -2.334 1.00 95.38 85 ASP A O 1
ATOM 690 N N . THR A 1 86 ? 1.459 -9.288 -3.264 1.00 95.12 86 THR A N 1
ATOM 691 C CA . THR A 1 86 ? 1.847 -8.629 -2.010 1.00 95.12 86 THR A CA 1
ATOM 692 C C . THR A 1 86 ? 0.668 -8.568 -1.042 1.00 95.12 86 THR A C 1
ATOM 694 O O . THR A 1 86 ? 0.789 -8.990 0.109 1.00 95.12 86 THR A O 1
ATOM 697 N N . LEU A 1 87 ? -0.497 -8.120 -1.514 1.00 97.00 87 LEU A N 1
ATOM 698 C CA . LEU A 1 87 ? -1.710 -8.026 -0.704 1.00 97.00 87 LEU A CA 1
ATOM 699 C C . LEU A 1 87 ? -2.226 -9.408 -0.293 1.00 97.00 87 LEU A C 1
ATOM 701 O O . LEU A 1 87 ? -2.626 -9.575 0.854 1.00 97.00 87 LEU A O 1
ATOM 705 N N . LYS A 1 88 ? -2.147 -10.421 -1.165 1.00 97.00 88 LYS A N 1
ATOM 706 C CA . LYS A 1 88 ? -2.456 -11.816 -0.803 1.00 97.00 88 LYS A CA 1
ATOM 707 C C . LYS A 1 88 ? -1.528 -12.348 0.287 1.00 97.00 88 LYS A C 1
ATOM 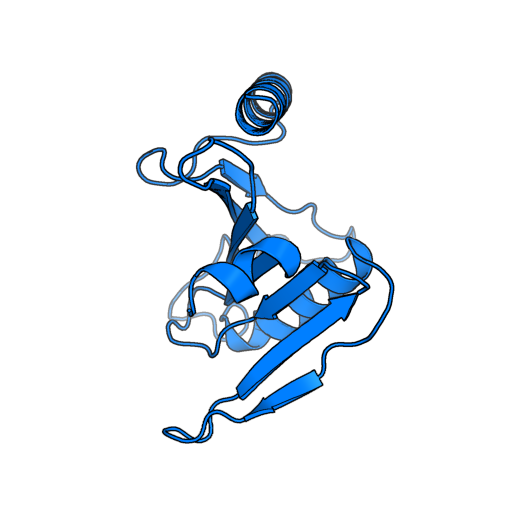709 O O . LYS A 1 88 ? -1.982 -13.068 1.171 1.00 97.00 88 LYS A O 1
ATOM 714 N N . LYS A 1 89 ? -0.241 -11.990 0.247 1.00 95.31 89 LYS A N 1
ATOM 715 C CA . LYS A 1 89 ? 0.736 -12.406 1.260 1.00 95.31 89 LYS A CA 1
ATOM 716 C C . LYS A 1 89 ? 0.492 -11.734 2.611 1.00 95.31 89 LYS A C 1
ATOM 718 O O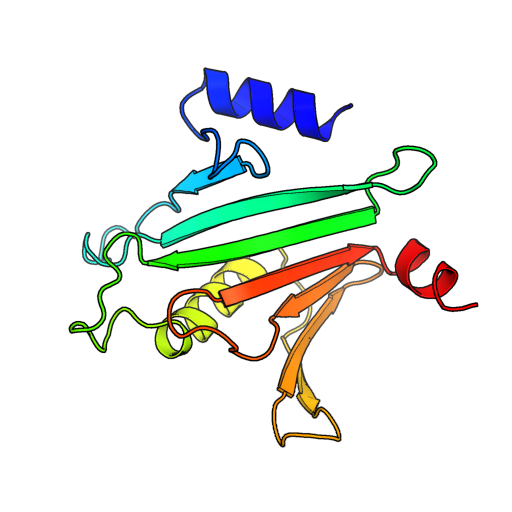 . LYS A 1 89 ? 0.581 -12.400 3.637 1.00 95.31 89 LYS A O 1
ATOM 723 N N . TRP A 1 90 ? 0.209 -10.432 2.628 1.00 95.88 90 TRP A N 1
ATOM 724 C CA . TRP A 1 90 ? -0.088 -9.701 3.869 1.00 95.88 90 TRP A CA 1
ATOM 725 C C . TRP A 1 90 ? -1.437 -10.089 4.467 1.00 95.88 90 TRP A C 1
ATOM 727 O O . TRP A 1 90 ? -1.606 -10.096 5.685 1.00 95.88 90 TRP A O 1
ATOM 737 N N . TYR A 1 91 ? -2.388 -10.433 3.605 1.00 96.19 91 TYR A N 1
ATOM 738 C CA . TYR A 1 91 ? -3.767 -10.704 3.963 1.00 96.19 91 TYR A CA 1
ATOM 739 C C . TYR A 1 91 ? -4.222 -12.032 3.338 1.00 96.19 91 TYR A C 1
ATOM 741 O O . TYR A 1 91 ? -4.979 -12.024 2.365 1.00 96.19 91 TYR A O 1
ATOM 749 N N . PRO A 1 92 ? -3.771 -13.185 3.874 1.00 95.94 92 PRO A N 1
ATOM 750 C CA . PRO A 1 92 ? -4.147 -14.495 3.349 1.00 95.94 92 PRO A CA 1
ATOM 751 C C . PRO A 1 92 ? -5.660 -14.740 3.466 1.00 95.94 92 PRO A C 1
ATOM 753 O O . PRO A 1 92 ? -6.346 -14.104 4.269 1.00 95.94 92 PRO A O 1
ATOM 756 N N . GLY A 1 93 ? -6.182 -15.649 2.640 1.00 96.00 93 GLY A N 1
ATOM 757 C CA . GLY A 1 93 ? -7.604 -15.990 2.566 1.00 96.00 93 GLY A CA 1
ATOM 758 C C . GLY A 1 93 ? -8.038 -16.218 1.119 1.00 96.00 93 GLY A C 1
ATOM 759 O O . GLY A 1 93 ? -7.330 -16.879 0.366 1.00 96.00 93 GLY A O 1
ATOM 760 N N . ASN A 1 94 ? -9.162 -15.623 0.728 1.00 97.31 94 ASN A N 1
ATOM 761 C CA . ASN A 1 94 ? -9.735 -15.734 -0.614 1.00 97.31 94 ASN A CA 1
ATOM 762 C C . ASN A 1 94 ? -8.857 -15.101 -1.707 1.00 97.31 94 ASN A C 1
ATOM 764 O O . ASN A 1 94 ? -8.020 -14.236 -1.438 1.00 97.31 94 ASN A O 1
ATOM 768 N N . ASP A 1 95 ? -9.086 -15.484 -2.958 1.00 97.75 95 ASP A N 1
ATOM 769 C CA . ASP A 1 95 ? -8.451 -14.849 -4.112 1.00 97.75 95 ASP A CA 1
ATOM 770 C C . ASP A 1 95 ? -9.153 -13.552 -4.542 1.00 97.75 95 ASP A C 1
ATOM 772 O O . ASP A 1 95 ? -10.277 -13.251 -4.135 1.00 97.75 95 ASP A O 1
ATOM 776 N N . PHE A 1 96 ? -8.463 -12.767 -5.374 1.00 98.12 96 PHE A N 1
ATOM 777 C CA . PHE A 1 96 ? -9.059 -11.616 -6.046 1.00 98.12 96 PHE A CA 1
ATOM 778 C C . PHE A 1 96 ? -10.013 -12.074 -7.153 1.00 98.12 96 PHE A C 1
ATOM 780 O O . PHE A 1 96 ? -9.653 -12.890 -8.000 1.00 98.12 96 PHE A O 1
ATOM 787 N N . ILE A 1 97 ? -11.195 -11.469 -7.198 1.00 97.00 97 ILE A N 1
ATOM 788 C CA . ILE A 1 97 ? -12.168 -11.596 -8.281 1.00 97.00 97 ILE A CA 1
ATOM 789 C C . ILE A 1 97 ? -12.205 -10.314 -9.113 1.00 97.00 97 ILE A C 1
ATOM 791 O O . ILE A 1 97 ? -11.969 -9.216 -8.605 1.00 97.00 97 ILE A O 1
ATOM 795 N N . LYS A 1 98 ? -12.517 -10.448 -10.404 1.00 95.44 98 LYS A N 1
ATOM 796 C CA . LYS A 1 98 ? -12.744 -9.307 -11.296 1.00 95.44 98 LYS A CA 1
ATOM 797 C C . LYS A 1 98 ? -14.203 -8.884 -11.210 1.00 95.44 98 LYS A C 1
ATOM 799 O O . LYS A 1 98 ? -15.086 -9.700 -11.459 1.00 95.44 98 LYS A O 1
ATOM 804 N N . VAL A 1 99 ? -14.444 -7.616 -10.901 1.00 93.94 99 VAL A N 1
ATOM 805 C CA . VAL A 1 99 ? -15.786 -7.027 -10.882 1.00 93.94 99 VAL A CA 1
ATOM 806 C C . VAL A 1 99 ? -15.863 -5.985 -11.998 1.00 93.94 99 VAL A C 1
ATOM 808 O O . VAL A 1 99 ? -15.157 -4.977 -11.910 1.00 93.94 99 VAL A O 1
ATOM 811 N N . PRO A 1 100 ? -16.645 -6.219 -13.066 1.00 89.56 100 PRO A N 1
ATOM 812 C CA . PRO A 1 100 ? -16.769 -5.270 -14.167 1.00 89.56 100 PRO A CA 1
ATOM 813 C C . PRO A 1 100 ? -17.484 -3.993 -13.712 1.00 89.56 100 PRO A C 1
ATOM 815 O O . PRO A 1 100 ? -18.388 -4.042 -12.878 1.00 89.56 100 PRO A O 1
ATOM 818 N N . LEU A 1 101 ? -17.087 -2.854 -14.276 1.00 86.06 101 LEU A N 1
ATOM 819 C CA . LEU A 1 101 ? -17.778 -1.578 -14.118 1.00 86.06 101 LEU A CA 1
ATOM 820 C C . LEU A 1 101 ? -18.606 -1.296 -15.374 1.00 86.06 101 LEU A C 1
ATOM 822 O O . LEU A 1 101 ? -18.095 -1.396 -16.489 1.00 86.06 101 LEU A O 1
ATOM 826 N N . GLU A 1 102 ? -19.877 -0.930 -15.192 1.00 77.25 102 GLU A N 1
ATOM 827 C CA . GLU A 1 102 ? -20.854 -0.807 -16.286 1.00 77.25 102 GLU A CA 1
ATOM 828 C C . GLU A 1 102 ? -20.467 0.217 -17.363 1.00 77.25 102 GLU A C 1
ATOM 830 O O . GLU A 1 102 ? -20.858 0.059 -18.516 1.00 77.25 102 GLU A O 1
ATOM 835 N N . LYS A 1 103 ? -19.704 1.263 -17.014 1.00 66.44 103 LYS A N 1
ATOM 836 C CA . LYS A 1 103 ? -19.465 2.399 -17.918 1.00 66.44 103 LYS A CA 1
ATOM 837 C C . LYS A 1 103 ? -18.322 2.223 -18.920 1.00 66.44 103 LYS A C 1
ATOM 839 O O . LYS A 1 103 ? -18.475 2.679 -20.044 1.00 66.44 103 LYS A O 1
ATOM 844 N N . ASP A 1 104 ? -17.221 1.555 -18.562 1.00 66.94 104 ASP A N 1
ATOM 845 C CA . ASP A 1 104 ? -15.955 1.741 -19.303 1.00 66.94 104 ASP A CA 1
ATOM 846 C C . ASP A 1 104 ? -15.203 0.443 -19.655 1.00 66.94 104 ASP A C 1
ATOM 848 O O . ASP A 1 104 ? -14.016 0.483 -19.970 1.00 66.94 104 ASP A O 1
ATOM 852 N N . SER A 1 105 ? -15.839 -0.736 -19.579 1.00 67.94 105 SER A N 1
ATOM 853 C CA . SER A 1 105 ? -15.166 -2.053 -19.740 1.00 67.94 105 SER A CA 1
ATOM 854 C C . SER A 1 105 ? -13.960 -2.271 -18.805 1.00 67.94 105 SER A C 1
ATOM 856 O O . SER A 1 105 ? -13.189 -3.224 -18.954 1.00 67.94 105 SER A O 1
ATOM 858 N N . THR A 1 106 ? -13.791 -1.394 -17.817 1.00 82.62 106 THR A N 1
ATOM 859 C CA . THR A 1 106 ? -12.799 -1.507 -16.760 1.00 82.62 106 THR A CA 1
ATOM 860 C C . THR A 1 106 ? -13.317 -2.444 -15.677 1.00 82.62 106 THR A C 1
ATOM 862 O O . THR A 1 106 ? -14.510 -2.739 -15.580 1.00 82.62 106 THR A O 1
ATOM 865 N N . HIS A 1 107 ? -12.406 -2.966 -14.865 1.00 88.38 107 HIS A N 1
ATOM 866 C CA . HIS A 1 107 ? -12.758 -3.867 -13.780 1.00 88.38 107 HIS A CA 1
ATOM 867 C C . HIS A 1 107 ? -12.010 -3.494 -12.510 1.00 88.38 107 HIS A C 1
ATOM 869 O O . HIS A 1 107 ? -10.854 -3.072 -12.547 1.00 88.38 107 HIS A O 1
ATOM 875 N N . LEU A 1 108 ? -12.681 -3.692 -11.383 1.00 93.38 108 LEU A N 1
ATOM 876 C CA . LEU A 1 108 ? -12.056 -3.738 -10.073 1.00 93.38 108 LEU A CA 1
ATOM 877 C C . LEU A 1 108 ? -11.480 -5.133 -9.851 1.00 93.38 108 LEU A C 1
ATOM 879 O O . LEU A 1 108 ? -12.060 -6.131 -10.286 1.00 93.38 108 LEU A O 1
ATOM 883 N N . LEU A 1 109 ? -10.377 -5.209 -9.116 1.00 97.44 109 LEU A N 1
ATOM 884 C CA . LEU A 1 109 ? -9.926 -6.463 -8.520 1.00 97.44 109 LEU A CA 1
ATOM 885 C C . LEU A 1 109 ? -10.299 -6.416 -7.047 1.00 97.44 109 LEU A C 1
ATOM 887 O O . LEU A 1 109 ? -9.806 -5.566 -6.307 1.00 97.44 109 LEU A O 1
ATOM 891 N N . VAL A 1 110 ? -11.184 -7.311 -6.627 1.00 97.69 110 VAL A N 1
ATOM 892 C CA . VAL A 1 110 ? -11.762 -7.298 -5.285 1.00 97.69 110 VAL A CA 1
ATOM 893 C C . VAL A 1 110 ? -11.436 -8.596 -4.570 1.00 97.69 110 VAL A C 1
ATOM 895 O O . VAL A 1 110 ? -11.621 -9.673 -5.119 1.00 97.69 110 VAL A O 1
ATOM 898 N N . LYS A 1 111 ? -10.983 -8.500 -3.327 1.00 97.50 111 LYS A N 1
ATOM 899 C CA . LYS A 1 111 ? -10.821 -9.623 -2.404 1.00 97.50 111 LYS A CA 1
ATOM 900 C C . LYS A 1 111 ? -11.597 -9.311 -1.133 1.00 97.50 111 LYS A C 1
ATOM 902 O O . LYS A 1 111 ? -11.526 -8.190 -0.632 1.00 97.50 111 LYS A O 1
ATOM 907 N N . VAL A 1 112 ? -12.333 -10.286 -0.612 1.00 97.38 112 VAL A N 1
ATOM 908 C CA . VAL A 1 112 ? -13.109 -10.141 0.627 1.00 97.38 112 VAL A CA 1
ATOM 909 C C . VAL A 1 112 ? -12.778 -11.293 1.561 1.00 97.38 112 VAL A C 1
ATOM 911 O O . VAL A 1 112 ? -12.889 -12.448 1.159 1.00 97.38 112 VAL A O 1
ATOM 914 N N . ASP A 1 113 ? -12.404 -10.986 2.802 1.00 97.19 113 ASP A N 1
ATOM 915 C CA . ASP A 1 113 ? -12.230 -11.966 3.877 1.00 97.19 113 ASP A CA 1
ATOM 916 C C . ASP A 1 113 ? -12.948 -11.473 5.133 1.00 97.19 113 ASP A C 1
ATOM 918 O O . ASP A 1 113 ? -12.529 -10.493 5.755 1.00 97.19 113 ASP A O 1
ATOM 922 N N . GLY A 1 114 ? -14.036 -12.145 5.514 1.00 94.81 114 GLY A N 1
ATOM 923 C CA . GLY A 1 114 ? -14.875 -11.699 6.625 1.00 94.81 114 GLY A CA 1
ATOM 924 C C . GLY A 1 114 ? -15.376 -10.270 6.397 1.00 94.81 114 GLY A C 1
ATOM 925 O O . GLY A 1 114 ? -15.997 -9.982 5.378 1.00 94.81 114 GLY A O 1
ATOM 926 N N . ASN A 1 115 ? -15.082 -9.369 7.335 1.00 95.44 115 ASN A N 1
ATOM 927 C CA . ASN A 1 115 ? -15.436 -7.955 7.235 1.00 95.44 115 ASN A CA 1
ATOM 928 C C . ASN A 1 115 ? -14.394 -7.097 6.500 1.00 95.44 115 ASN A C 1
ATOM 930 O O . ASN A 1 115 ? -14.601 -5.898 6.375 1.00 95.44 115 ASN A O 1
ATOM 934 N N . ARG A 1 116 ? -13.280 -7.653 6.016 1.00 96.94 116 ARG A N 1
ATOM 935 C CA . ARG A 1 116 ? -12.266 -6.886 5.285 1.00 96.94 116 ARG A CA 1
ATOM 936 C C . ARG A 1 116 ? -12.479 -7.011 3.783 1.00 96.94 116 ARG A C 1
ATOM 938 O O . ARG A 1 116 ? -12.439 -8.118 3.247 1.00 96.94 116 ARG A O 1
ATOM 945 N N . ARG A 1 117 ? -12.589 -5.881 3.089 1.00 97.50 117 ARG A N 1
ATOM 946 C CA . ARG A 1 117 ? -12.515 -5.807 1.625 1.00 97.50 117 ARG A CA 1
ATOM 947 C C . ARG A 1 117 ? -11.204 -5.159 1.206 1.00 97.50 117 ARG A C 1
ATOM 949 O O . ARG A 1 117 ? -10.791 -4.167 1.788 1.00 97.50 117 ARG A O 1
ATOM 956 N N . ILE A 1 118 ? -10.570 -5.699 0.175 1.00 98.38 118 ILE A N 1
ATOM 957 C CA . ILE A 1 118 ? -9.425 -5.098 -0.502 1.00 98.38 118 ILE A CA 1
ATOM 958 C C . ILE A 1 118 ? -9.816 -4.886 -1.960 1.00 98.38 118 ILE A C 1
ATOM 960 O O . ILE A 1 118 ? -10.212 -5.834 -2.637 1.00 98.38 118 ILE A O 1
ATOM 964 N N . VAL A 1 119 ? -9.712 -3.652 -2.439 1.00 98.00 119 VAL A N 1
ATOM 965 C CA . VAL A 1 119 ? -10.040 -3.272 -3.816 1.00 98.00 119 VAL A CA 1
ATOM 966 C C . VAL A 1 119 ? -8.808 -2.671 -4.465 1.00 98.00 119 VAL A C 1
ATOM 968 O O . VAL A 1 119 ? -8.289 -1.685 -3.959 1.00 98.00 119 VAL A O 1
ATOM 971 N N . ILE A 1 120 ? -8.369 -3.210 -5.599 1.00 98.06 120 ILE A N 1
ATOM 972 C CA . ILE A 1 120 ? -7.453 -2.514 -6.509 1.00 98.06 120 ILE A CA 1
ATOM 973 C C . ILE A 1 120 ? -8.315 -1.834 -7.573 1.00 98.06 120 ILE A C 1
ATOM 975 O O . ILE A 1 120 ? -9.153 -2.482 -8.212 1.00 98.06 120 ILE A O 1
ATOM 979 N N . ARG A 1 121 ? -8.154 -0.516 -7.709 1.00 95.88 121 ARG A N 1
ATOM 980 C CA . ARG A 1 121 ? -8.925 0.307 -8.650 1.00 95.88 121 ARG A CA 1
ATOM 981 C C . ARG A 1 121 ? -8.441 0.088 -10.088 1.00 95.88 121 ARG A C 1
ATOM 983 O O . ARG A 1 121 ? -7.296 -0.332 -10.275 1.00 95.88 121 ARG A O 1
ATOM 990 N N . PRO A 1 122 ? -9.271 0.394 -11.103 1.00 93.31 122 PRO A N 1
ATOM 991 C CA . PRO A 1 122 ? -8.793 0.451 -12.472 1.00 93.31 122 PRO A CA 1
ATOM 992 C C . PRO A 1 122 ? -7.650 1.457 -12.581 1.00 93.31 122 PRO A C 1
ATOM 994 O O . PRO A 1 122 ? -7.603 2.438 -11.835 1.00 93.31 122 PRO A O 1
ATOM 997 N N . LEU A 1 123 ? -6.738 1.203 -13.511 1.00 92.88 123 LEU A N 1
ATOM 998 C CA . LEU A 1 123 ? -5.637 2.117 -13.769 1.00 92.88 123 LEU A CA 1
ATOM 999 C C . LEU A 1 123 ? -6.184 3.392 -14.409 1.00 92.88 123 LEU A C 1
ATOM 1001 O O . LEU A 1 123 ? -6.776 3.349 -15.484 1.00 92.88 123 LEU A O 1
ATOM 1005 N N . ASP A 1 124 ? -5.978 4.507 -13.723 1.00 91.00 124 ASP A N 1
ATOM 1006 C CA . ASP A 1 124 ? -6.258 5.866 -14.185 1.00 91.00 124 ASP A CA 1
ATOM 1007 C C . ASP A 1 124 ? -4.968 6.703 -14.318 1.00 91.00 124 ASP A C 1
ATOM 1009 O O . ASP A 1 124 ? -5.010 7.858 -14.735 1.00 91.00 124 ASP A O 1
ATOM 1013 N N . ASP A 1 125 ? -3.820 6.112 -13.970 1.00 92.06 125 ASP A N 1
ATOM 1014 C CA . ASP A 1 125 ? -2.478 6.686 -14.035 1.00 92.06 125 ASP A CA 1
ATOM 1015 C C . ASP A 1 125 ? -1.463 5.560 -14.309 1.00 92.06 125 ASP A C 1
ATOM 1017 O O . ASP A 1 125 ? -1.420 4.563 -13.585 1.00 92.06 125 ASP A O 1
ATOM 1021 N N . ASP A 1 126 ? -0.611 5.724 -15.324 1.00 92.50 126 ASP A N 1
ATOM 1022 C CA . ASP A 1 126 ? 0.416 4.738 -15.701 1.00 92.50 126 ASP A CA 1
ATOM 1023 C C . ASP A 1 126 ? 1.527 4.575 -14.646 1.00 92.50 126 ASP A C 1
ATOM 1025 O O . ASP A 1 126 ? 2.342 3.652 -14.720 1.00 92.50 126 ASP A O 1
ATOM 1029 N N . ARG A 1 127 ? 1.573 5.451 -13.640 1.00 95.19 127 ARG A N 1
ATOM 1030 C CA . ARG A 1 127 ? 2.564 5.430 -12.556 1.00 95.19 127 ARG A CA 1
ATOM 1031 C C . ARG A 1 127 ? 2.131 4.601 -11.361 1.00 95.19 127 ARG A C 1
ATOM 1033 O O . ARG A 1 127 ? 2.977 4.001 -10.702 1.00 95.19 127 ARG A O 1
ATOM 1040 N N . ILE A 1 128 ? 0.839 4.636 -11.034 1.00 97.00 128 ILE A N 1
ATOM 1041 C CA . ILE A 1 128 ? 0.350 4.312 -9.692 1.00 97.00 128 ILE A CA 1
ATOM 1042 C C . ILE A 1 128 ? -0.714 3.220 -9.757 1.00 97.00 128 ILE A C 1
ATOM 1044 O O . ILE A 1 128 ? -1.724 3.345 -10.440 1.00 97.00 128 ILE A O 1
ATOM 1048 N N . VAL A 1 129 ? -0.539 2.186 -8.937 1.00 98.19 129 VAL A N 1
ATOM 1049 C CA . VAL A 1 129 ? -1.598 1.230 -8.608 1.00 98.19 129 VAL A CA 1
ATOM 1050 C C . VAL A 1 129 ? -2.257 1.674 -7.305 1.00 98.19 129 VAL A C 1
ATOM 1052 O O . VAL A 1 129 ? -1.624 1.677 -6.247 1.00 98.19 129 VAL A O 1
ATOM 1055 N N . LYS A 1 130 ? -3.535 2.055 -7.376 1.00 98.25 130 LYS A N 1
ATOM 1056 C CA . LYS A 1 130 ? -4.330 2.470 -6.212 1.00 98.25 130 LYS A CA 1
ATOM 1057 C C . LYS A 1 130 ? -5.077 1.273 -5.640 1.00 98.25 130 LYS A C 1
ATOM 1059 O O . LYS A 1 130 ? -5.815 0.601 -6.363 1.00 98.25 130 LYS A O 1
ATOM 1064 N N . ALA A 1 131 ? -4.940 1.046 -4.340 1.00 98.31 131 ALA A N 1
ATOM 1065 C CA . ALA A 1 131 ? -5.727 0.058 -3.619 1.00 98.31 131 ALA A CA 1
ATOM 1066 C C . ALA A 1 131 ? -6.393 0.673 -2.385 1.00 98.31 131 ALA A C 1
ATOM 1068 O O . ALA A 1 131 ? -5.934 1.680 -1.853 1.00 98.31 131 ALA A O 1
ATOM 1069 N N . LYS A 1 132 ? -7.483 0.063 -1.932 1.00 97.88 132 LYS A N 1
ATOM 1070 C CA . LYS A 1 132 ? -8.185 0.434 -0.707 1.00 97.88 132 LYS A CA 1
ATOM 1071 C C . LYS A 1 132 ? -8.446 -0.810 0.121 1.00 97.88 132 LYS A C 1
ATOM 1073 O O . LYS A 1 132 ? -8.850 -1.835 -0.427 1.00 97.88 132 LYS A O 1
ATOM 1078 N N . ILE A 1 133 ? -8.204 -0.712 1.419 1.00 97.75 133 ILE A N 1
ATOM 1079 C CA . ILE A 1 133 ? -8.623 -1.704 2.404 1.00 97.75 133 ILE A CA 1
ATOM 1080 C C . ILE A 1 133 ? -9.764 -1.088 3.195 1.00 97.75 133 ILE A C 1
ATOM 1082 O O . ILE A 1 133 ? -9.600 -0.010 3.752 1.00 97.75 133 ILE A O 1
ATOM 1086 N N . ASP A 1 134 ? -10.890 -1.779 3.265 1.00 96.06 134 ASP A N 1
ATOM 1087 C CA . ASP A 1 134 ? -12.083 -1.321 3.962 1.00 96.06 134 ASP A CA 1
ATOM 1088 C C . ASP A 1 134 ? -12.535 -2.332 5.010 1.00 96.06 134 ASP A C 1
ATOM 1090 O O . ASP A 1 134 ? -12.453 -3.546 4.795 1.00 96.06 134 ASP A O 1
ATOM 1094 N N . ASP A 1 135 ? -13.106 -1.824 6.096 1.00 95.81 135 ASP A N 1
ATOM 1095 C CA . ASP A 1 135 ? -13.974 -2.588 6.979 1.00 95.81 135 ASP A CA 1
ATOM 1096 C C . ASP A 1 135 ? -15.432 -2.447 6.519 1.00 95.81 135 ASP A C 1
ATOM 1098 O O . ASP A 1 135 ? -16.068 -1.398 6.647 1.00 95.81 135 ASP A O 1
ATOM 1102 N N . LEU A 1 136 ? -15.972 -3.537 5.978 1.00 95.06 136 LEU A N 1
ATOM 1103 C CA . LEU A 1 136 ? -17.312 -3.626 5.407 1.00 95.06 136 LEU A CA 1
ATOM 1104 C C . LEU A 1 136 ? -18.428 -3.304 6.403 1.00 95.06 136 LEU A C 1
ATOM 1106 O O . LEU A 1 136 ? -19.525 -2.972 5.964 1.00 95.06 136 LEU A O 1
ATOM 1110 N N . ARG A 1 137 ? -18.165 -3.358 7.714 1.00 93.38 137 ARG A N 1
ATOM 1111 C CA . ARG A 1 137 ? -19.141 -2.936 8.729 1.00 93.38 137 ARG A CA 1
ATOM 1112 C C . ARG A 1 137 ? -19.517 -1.462 8.581 1.00 93.38 137 ARG A C 1
ATOM 1114 O O . ARG A 1 137 ? -20.671 -1.130 8.791 1.00 93.38 137 ARG A O 1
ATOM 1121 N N . TYR A 1 138 ? -18.571 -0.617 8.166 1.00 89.31 138 TYR A N 1
ATOM 1122 C CA . TYR A 1 138 ? -18.768 0.833 8.067 1.00 89.31 138 TYR A CA 1
ATOM 1123 C C . TYR A 1 138 ? -19.076 1.301 6.640 1.00 89.31 138 TYR A C 1
ATOM 1125 O O . TYR A 1 138 ? -19.812 2.261 6.449 1.00 89.31 138 TYR A O 1
ATOM 1133 N N . VAL A 1 139 ? -18.578 0.599 5.616 1.00 80.44 139 VAL A N 1
ATOM 1134 C CA . VAL A 1 139 ? -18.843 0.952 4.203 1.00 80.44 139 VAL A CA 1
ATOM 1135 C C . VAL A 1 139 ? -20.336 0.908 3.863 1.00 80.44 139 VAL A C 1
ATOM 1137 O O . VAL A 1 139 ? -20.820 1.704 3.063 1.00 80.44 139 VAL A O 1
ATOM 1140 N N . LEU A 1 140 ? -21.064 -0.043 4.447 1.00 65.81 140 LEU A N 1
ATOM 1141 C CA . LEU A 1 140 ? -22.483 -0.263 4.159 1.00 65.81 140 LEU A CA 1
ATOM 1142 C C . LEU A 1 140 ? -23.406 0.738 4.875 1.00 65.81 140 LEU A C 1
ATOM 1144 O O . LEU A 1 140 ? -24.593 0.801 4.560 1.00 65.81 140 LEU A O 1
ATOM 1148 N N . GLU A 1 141 ? -22.881 1.507 5.830 1.00 58.66 141 GLU A N 1
ATOM 1149 C CA . GLU A 1 141 ? -23.635 2.522 6.574 1.00 58.66 141 GLU A CA 1
ATOM 1150 C C . GLU A 1 141 ? -23.607 3.890 5.875 1.00 58.66 141 GLU A C 1
ATOM 1152 O O . GLU A 1 141 ? -24.583 4.624 5.957 1.00 58.66 141 GLU A O 1
ATOM 1157 N N . GLU A 1 142 ? -22.558 4.199 5.102 1.00 55.03 142 GLU A N 1
ATOM 1158 C CA . GLU A 1 142 ? -22.426 5.461 4.343 1.00 55.03 142 GLU A CA 1
ATOM 1159 C C . GLU A 1 142 ? -23.293 5.526 3.067 1.00 55.03 142 GLU A C 1
ATOM 1161 O O . GLU A 1 142 ? -23.315 6.544 2.378 1.00 55.03 142 GLU A O 1
ATOM 1166 N N . THR A 1 143 ? -23.989 4.439 2.721 1.00 48.00 143 THR A N 1
ATOM 1167 C CA . THR A 1 143 ? -24.851 4.338 1.524 1.00 48.00 143 THR A CA 1
ATOM 1168 C C . THR A 1 143 ? -26.353 4.308 1.834 1.00 48.00 143 THR A C 1
ATOM 1170 O O . THR A 1 143 ? -27.154 4.085 0.924 1.00 48.00 143 THR A O 1
ATOM 1173 N N . LYS A 1 144 ? -26.743 4.545 3.092 1.00 39.19 144 LYS A N 1
ATOM 1174 C CA . LYS A 1 144 ? -28.134 4.791 3.506 1.00 39.19 144 LYS A CA 1
ATOM 1175 C C . LYS A 1 144 ? -28.376 6.276 3.728 1.00 39.19 144 LYS A C 1
ATOM 1177 O O . LYS A 1 144 ? -29.498 6.712 3.393 1.00 39.19 144 LYS A O 1
#

Radius of gyration: 16.04 Å; chains: 1; bounding box: 45×33×39 Å

Secondary structure (DSSP, 8-state):
-HHHHHHHHHHHTTSEEE-GGGSSEEEEPPPPTTS-GGG-EEEEEEEEE-TT--EEEEEEEEEETT--TT-TTSSHHHHHHHHHHHHHHHS-SSPPEEEE-TTTS-EEEEEEETTEEEEEPPPSSTT-EEEEEEEHHHHTTTT-

Sequence (144 aa):
MEFFSACWKLNQQGLVSNGPQNESVKYKLPLRPEAPMESEITLLFAGNFNNEKIMTGMDLQFFYTAWSIWNKELQANKLVPVVMDTLKKWYPGNDFIKVPLEKDSTHLLVKVDGNRRIVIRPLDDDRIVKAKIDDLRYVLEETK